Protein AF-A0A535KMF6-F1 (afdb_monomer_lite)

pLDDT: mean 97.39, std 2.24, range [77.5, 98.69]

Sequence (107 aa):
YNLHIIVRFELEKALINGDVAVESLPRLWNAKYREYLGVEPANDAQGVLQDIHWTSGFGYFPTYTLGNLFAAQIFHTLKAAFPDFDSRLASGDTSFILTWLREHMYA

Foldseek 3Di:
DVLVLVLQVVVLVCVVVVVDDPVCQLVSQQVSCCVRPVDGDPDVCRTVVVDCVVVPHDDPSVVVVVVVVVVVVLVVVVCVVDVCVVVCVVVVNCVSVVVVCVVPPVD

Structure (mmCIF, N/CA/C/O backbone):
data_AF-A0A535KMF6-F1
#
_entry.id   AF-A0A535KMF6-F1
#
loop_
_atom_site.group_PDB
_atom_site.id
_atom_site.type_symbol
_atom_site.label_atom_id
_atom_site.label_alt_id
_atom_site.label_comp_id
_atom_site.label_asym_id
_atom_site.label_entity_id
_atom_site.label_seq_id
_atom_site.pdbx_PDB_ins_code
_atom_site.Cartn_x
_atom_site.Cartn_y
_atom_site.Cartn_z
_atom_site.occupancy
_atom_site.B_iso_or_equiv
_atom_site.auth_seq_id
_atom_site.auth_comp_id
_atom_site.auth_asym_id
_atom_site.auth_atom_id
_atom_site.pdbx_PDB_model_num
ATOM 1 N N . TYR A 1 1 ? -5.778 -3.275 -5.687 1.00 96.69 1 TYR A N 1
ATOM 2 C CA . TYR A 1 1 ? -4.847 -2.371 -4.978 1.00 96.69 1 TYR A CA 1
ATOM 3 C C . TYR A 1 1 ? -3.471 -3.004 -4.754 1.00 96.69 1 TYR A C 1
ATOM 5 O O . TYR A 1 1 ? -2.547 -2.591 -5.434 1.00 96.69 1 TYR A O 1
ATOM 13 N N . ASN A 1 2 ? -3.309 -4.034 -3.908 1.00 98.19 2 ASN A N 1
ATOM 14 C CA . ASN A 1 2 ? -1.977 -4.595 -3.578 1.00 98.19 2 ASN A CA 1
ATOM 15 C C . ASN A 1 2 ? -1.172 -5.108 -4.798 1.00 98.19 2 ASN A C 1
ATOM 17 O O . ASN A 1 2 ? 0.050 -5.026 -4.801 1.00 98.19 2 ASN A O 1
ATOM 21 N N . LEU A 1 3 ? -1.838 -5.547 -5.874 1.00 98.38 3 LEU A N 1
ATOM 22 C CA . LEU A 1 3 ? -1.180 -5.905 -7.143 1.00 98.38 3 LEU A CA 1
ATOM 23 C C . LEU A 1 3 ? -0.495 -4.715 -7.841 1.00 98.38 3 LEU A C 1
ATOM 25 O O . LEU A 1 3 ? 0.499 -4.882 -8.529 1.00 98.38 3 LEU A O 1
ATOM 29 N N . HIS A 1 4 ? -0.966 -3.485 -7.645 1.00 98.44 4 HIS A N 1
ATOM 30 C CA . HIS A 1 4 ? -0.241 -2.312 -8.143 1.00 98.44 4 HIS A CA 1
ATOM 31 C C . HIS A 1 4 ? 1.061 -2.098 -7.362 1.00 98.44 4 HIS A C 1
ATOM 33 O O . HIS A 1 4 ? 2.066 -1.664 -7.928 1.00 98.44 4 HIS A O 1
ATOM 39 N N . ILE A 1 5 ? 1.047 -2.414 -6.065 1.00 98.50 5 ILE A N 1
ATOM 40 C CA . ILE A 1 5 ? 2.204 -2.271 -5.182 1.00 98.50 5 ILE A CA 1
ATOM 41 C C . ILE A 1 5 ? 3.265 -3.328 -5.495 1.00 98.50 5 ILE A C 1
ATOM 43 O O . ILE A 1 5 ? 4.440 -2.975 -5.557 1.00 98.50 5 ILE A O 1
ATOM 47 N N . ILE A 1 6 ? 2.875 -4.585 -5.757 1.00 98.25 6 ILE A N 1
ATOM 48 C CA . ILE A 1 6 ? 3.849 -5.641 -6.082 1.00 98.25 6 ILE A CA 1
ATOM 49 C C . ILE A 1 6 ? 4.619 -5.326 -7.368 1.00 98.25 6 ILE A C 1
ATOM 51 O O . ILE A 1 6 ? 5.839 -5.450 -7.382 1.00 98.25 6 ILE A O 1
ATOM 55 N N . VAL A 1 7 ? 3.942 -4.809 -8.401 1.00 98.50 7 VAL A N 1
ATOM 56 C CA . VAL A 1 7 ? 4.594 -4.393 -9.654 1.00 98.50 7 VAL A CA 1
ATOM 57 C C . VAL A 1 7 ? 5.674 -3.342 -9.392 1.00 98.50 7 VAL A C 1
ATOM 59 O O . VAL A 1 7 ? 6.797 -3.473 -9.872 1.00 98.50 7 VAL A O 1
ATOM 62 N N . ARG A 1 8 ? 5.358 -2.315 -8.597 1.00 98.56 8 ARG A N 1
ATOM 63 C CA . ARG A 1 8 ? 6.315 -1.251 -8.261 1.00 98.56 8 ARG A CA 1
ATOM 64 C C . ARG A 1 8 ? 7.481 -1.788 -7.443 1.00 98.56 8 ARG A C 1
ATOM 66 O O . ARG A 1 8 ? 8.621 -1.483 -7.762 1.00 98.56 8 ARG A O 1
ATOM 73 N N . PHE A 1 9 ? 7.203 -2.618 -6.441 1.00 98.19 9 PHE A N 1
ATOM 74 C CA . PHE A 1 9 ? 8.234 -3.229 -5.606 1.00 98.19 9 PHE A CA 1
ATOM 75 C C . PHE A 1 9 ? 9.206 -4.103 -6.412 1.00 98.19 9 PHE A C 1
ATOM 77 O O . PHE A 1 9 ? 10.414 -4.009 -6.215 1.00 98.19 9 PHE A O 1
ATOM 84 N N . GLU A 1 10 ? 8.709 -4.928 -7.336 1.00 98.31 10 GLU A N 1
ATOM 85 C CA . GLU A 1 10 ? 9.564 -5.777 -8.175 1.00 98.31 10 GLU A CA 1
ATOM 86 C C . GLU A 1 10 ? 10.457 -4.957 -9.110 1.00 98.31 10 GLU A C 1
ATOM 88 O O . GLU A 1 10 ? 11.656 -5.228 -9.200 1.00 98.31 10 GLU A O 1
ATOM 93 N N . LEU A 1 11 ? 9.893 -3.944 -9.776 1.00 98.19 11 LEU A N 1
ATOM 94 C CA . LEU A 1 11 ? 10.650 -3.061 -10.667 1.00 98.19 11 LEU A CA 1
ATOM 95 C C . LEU A 1 11 ? 11.695 -2.252 -9.897 1.00 98.19 11 LEU A C 1
ATOM 97 O O . LEU A 1 11 ? 12.832 -2.129 -10.339 1.00 98.19 11 LEU A O 1
ATOM 101 N N . GLU A 1 12 ? 11.328 -1.752 -8.724 1.00 97.50 12 GLU A N 1
ATOM 102 C CA . GLU A 1 12 ? 12.226 -1.020 -7.842 1.00 97.50 12 GLU A CA 1
ATOM 103 C C . GLU A 1 12 ? 13.383 -1.891 -7.343 1.00 97.50 12 GLU A C 1
ATOM 105 O O . GLU A 1 12 ? 14.542 -1.487 -7.426 1.00 97.50 12 GLU A O 1
ATOM 110 N N . LYS A 1 13 ? 13.092 -3.114 -6.889 1.00 97.75 13 LYS A N 1
ATOM 111 C CA . LYS A 1 13 ? 14.120 -4.073 -6.474 1.00 97.75 13 LYS A CA 1
ATOM 112 C C . LYS A 1 13 ? 15.091 -4.375 -7.618 1.00 97.75 13 LYS A C 1
ATOM 114 O O . LYS A 1 13 ? 16.298 -4.379 -7.400 1.00 97.75 13 LYS A O 1
ATOM 119 N N . ALA A 1 14 ? 14.572 -4.596 -8.826 1.00 97.62 14 ALA A N 1
ATOM 120 C CA . ALA A 1 14 ? 15.395 -4.859 -10.001 1.00 97.62 14 ALA A CA 1
ATOM 121 C C . ALA A 1 14 ? 16.274 -3.651 -10.381 1.00 97.62 14 ALA A C 1
ATOM 123 O O . ALA A 1 14 ? 17.441 -3.834 -10.722 1.00 97.62 14 ALA A O 1
ATOM 124 N N . LEU A 1 15 ? 15.749 -2.421 -10.286 1.00 96.69 15 LEU A N 1
ATOM 125 C CA . LEU A 1 15 ? 16.526 -1.195 -10.513 1.00 96.69 15 LEU A CA 1
ATOM 126 C C . LEU A 1 15 ? 17.666 -1.055 -9.501 1.00 96.69 15 LEU A C 1
ATOM 128 O O . LEU A 1 15 ? 18.806 -0.816 -9.888 1.00 96.69 15 LEU A O 1
ATOM 132 N N . ILE A 1 16 ? 17.367 -1.228 -8.210 1.00 96.25 16 ILE A N 1
ATOM 133 C CA . ILE A 1 16 ? 18.349 -1.095 -7.122 1.00 96.25 16 ILE A CA 1
ATOM 134 C C . ILE A 1 16 ? 19.463 -2.138 -7.251 1.00 96.25 16 ILE A C 1
ATOM 136 O O . ILE A 1 16 ? 20.627 -1.833 -6.995 1.00 96.25 16 ILE A O 1
ATOM 140 N N . ASN A 1 17 ? 19.121 -3.353 -7.677 1.00 97.44 17 ASN A N 1
ATOM 141 C CA . ASN A 1 17 ? 20.088 -4.423 -7.900 1.00 97.44 17 ASN A CA 1
ATOM 142 C C . ASN A 1 17 ? 20.926 -4.246 -9.179 1.00 97.44 17 ASN A C 1
ATOM 144 O O . ASN A 1 17 ? 21.904 -4.966 -9.362 1.00 97.44 17 ASN A O 1
ATOM 148 N N . GLY A 1 18 ? 20.552 -3.323 -10.072 1.00 96.44 18 GLY A N 1
ATOM 149 C CA . GLY A 1 18 ? 21.171 -3.188 -11.392 1.00 96.44 18 GLY A CA 1
ATOM 150 C C . GLY A 1 18 ? 20.760 -4.278 -12.390 1.00 96.44 18 GLY A C 1
ATOM 151 O O . GLY A 1 18 ? 21.400 -4.421 -13.429 1.00 96.44 18 GLY A O 1
ATOM 152 N N . ASP A 1 19 ? 19.690 -5.027 -12.104 1.00 97.44 19 ASP A N 1
ATOM 153 C CA . ASP A 1 19 ? 19.169 -6.092 -12.972 1.00 97.44 19 ASP A CA 1
ATOM 154 C C . ASP A 1 19 ? 18.464 -5.522 -14.217 1.00 97.44 19 ASP A C 1
ATOM 156 O O . ASP A 1 19 ? 18.337 -6.196 -15.243 1.00 97.44 19 ASP A O 1
ATOM 160 N N . VAL A 1 20 ? 17.975 -4.277 -14.135 1.00 96.38 20 VAL A N 1
ATOM 161 C CA . VAL A 1 20 ? 17.275 -3.586 -15.226 1.00 96.38 20 VAL A CA 1
ATOM 162 C C . VAL A 1 20 ? 17.746 -2.142 -15.368 1.00 96.38 20 VAL A C 1
ATOM 164 O O . VAL A 1 20 ? 18.012 -1.455 -14.385 1.00 96.38 20 VAL A O 1
ATOM 167 N N . ALA A 1 21 ? 17.807 -1.666 -16.611 1.00 96.69 21 ALA A N 1
ATOM 168 C CA . ALA A 1 21 ? 18.099 -0.272 -16.929 1.00 96.69 21 ALA A CA 1
ATOM 169 C C . ALA A 1 21 ? 16.822 0.590 -16.888 1.00 96.69 21 ALA A C 1
ATOM 171 O O . ALA A 1 21 ? 15.732 0.108 -17.219 1.00 96.69 21 ALA A O 1
ATOM 172 N N . VAL A 1 22 ? 16.956 1.871 -16.531 1.00 96.44 22 VAL A N 1
ATOM 173 C CA . VAL A 1 22 ? 15.834 2.822 -16.386 1.00 96.44 22 VAL A CA 1
ATOM 174 C C . VAL A 1 22 ? 15.029 2.946 -17.682 1.00 96.44 22 VAL A C 1
ATOM 176 O O . VAL A 1 22 ? 13.800 2.969 -17.662 1.00 96.44 22 VAL A O 1
ATOM 179 N N . GLU A 1 23 ? 15.703 2.933 -18.829 1.00 97.31 23 GLU A N 1
ATOM 180 C CA . GLU A 1 23 ? 15.103 3.051 -20.161 1.00 97.31 23 GLU A CA 1
ATOM 181 C C . GLU A 1 23 ? 14.191 1.862 -20.498 1.00 97.31 23 GLU A C 1
ATOM 183 O O . GLU A 1 23 ? 13.328 1.957 -21.370 1.00 97.31 23 GLU A O 1
ATOM 188 N N . SER A 1 24 ? 14.356 0.729 -19.805 1.00 97.81 24 SER A N 1
ATOM 189 C CA . SER A 1 24 ? 13.505 -0.453 -19.982 1.00 97.81 24 SER A CA 1
ATOM 190 C C . SER A 1 24 ? 12.204 -0.392 -19.179 1.00 97.81 24 SER A C 1
ATOM 192 O O . SER A 1 24 ? 11.323 -1.228 -19.413 1.00 97.81 24 SER A O 1
ATOM 194 N N . LEU A 1 25 ? 12.053 0.564 -18.253 1.00 97.81 25 LEU A N 1
ATOM 195 C CA . LEU A 1 25 ? 10.903 0.621 -17.348 1.00 97.81 25 LEU A CA 1
ATOM 196 C C . LEU A 1 25 ? 9.547 0.729 -18.055 1.00 97.81 25 LEU A C 1
ATOM 198 O O . LEU A 1 25 ? 8.668 -0.027 -17.650 1.00 97.81 25 LEU A O 1
ATOM 202 N N . PRO A 1 26 ? 9.341 1.547 -19.110 1.00 98.31 26 PRO A N 1
ATOM 203 C CA . PRO A 1 26 ? 8.042 1.608 -19.788 1.00 98.31 26 PRO A CA 1
ATOM 204 C C . PRO A 1 26 ? 7.568 0.233 -20.284 1.00 98.31 26 PRO A C 1
ATOM 206 O O . PRO A 1 26 ? 6.449 -0.203 -20.013 1.00 98.31 26 PRO A O 1
ATOM 209 N N . ARG A 1 27 ? 8.465 -0.521 -20.9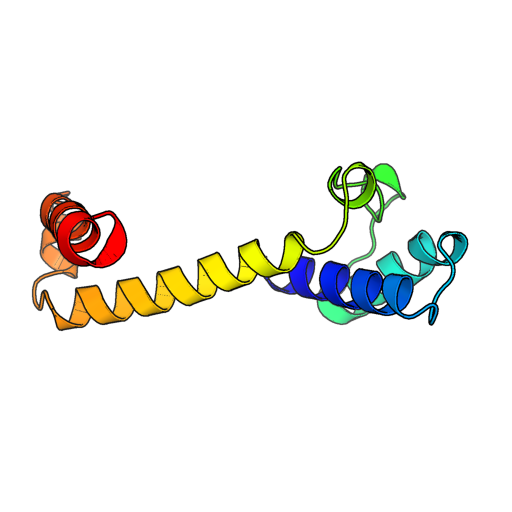33 1.00 98.31 27 ARG A N 1
ATOM 210 C CA . ARG A 1 27 ? 8.163 -1.867 -21.439 1.00 98.31 27 ARG A CA 1
ATOM 211 C C . ARG A 1 27 ? 7.916 -2.860 -20.304 1.00 98.31 27 ARG A C 1
ATOM 213 O O . ARG A 1 27 ? 6.963 -3.635 -20.368 1.00 98.31 27 ARG A O 1
ATOM 220 N N . LEU A 1 28 ? 8.785 -2.873 -19.291 1.00 98.44 28 LEU A N 1
ATOM 221 C CA . LEU A 1 28 ? 8.680 -3.807 -18.164 1.00 98.44 28 LEU A CA 1
ATOM 222 C C . LEU A 1 28 ? 7.428 -3.540 -17.324 1.00 98.44 28 LEU A C 1
ATOM 224 O O . LEU A 1 28 ? 6.765 -4.485 -16.902 1.00 98.44 28 LEU A O 1
ATOM 228 N N . TRP A 1 29 ? 7.070 -2.270 -17.145 1.00 98.69 29 TRP A N 1
ATOM 229 C CA . TRP A 1 29 ? 5.836 -1.849 -16.497 1.00 98.69 29 TRP A CA 1
ATOM 230 C C . TRP A 1 29 ? 4.611 -2.412 -17.210 1.00 98.69 29 TRP A C 1
ATOM 232 O O . TRP A 1 29 ? 3.784 -3.065 -16.576 1.00 98.69 29 TRP A O 1
ATOM 242 N N . ASN A 1 30 ? 4.519 -2.219 -18.528 1.00 98.62 30 ASN A N 1
ATOM 243 C CA . ASN A 1 30 ? 3.396 -2.710 -19.327 1.00 98.62 30 ASN A CA 1
ATOM 244 C C . ASN A 1 30 ? 3.295 -4.240 -19.277 1.00 98.62 30 ASN A C 1
ATOM 246 O O . ASN A 1 30 ? 2.210 -4.780 -19.060 1.00 98.62 30 ASN A O 1
ATOM 250 N N . ALA A 1 31 ? 4.430 -4.940 -19.384 1.00 98.50 31 ALA A N 1
ATOM 251 C CA . ALA A 1 31 ? 4.478 -6.394 -19.253 1.00 98.50 31 ALA A CA 1
ATOM 252 C C . ALA A 1 31 ? 3.976 -6.865 -17.877 1.00 98.50 31 ALA A C 1
ATOM 254 O O . ALA A 1 31 ? 3.134 -7.758 -17.804 1.00 98.50 31 ALA A O 1
ATOM 255 N N . LYS A 1 32 ? 4.429 -6.222 -16.795 1.00 98.44 32 LYS A N 1
ATOM 256 C CA . LYS A 1 32 ? 4.012 -6.537 -15.422 1.00 98.44 32 LYS A CA 1
ATOM 257 C C . LYS A 1 32 ? 2.540 -6.215 -15.166 1.00 98.44 32 LYS A C 1
ATOM 259 O O . LYS A 1 32 ? 1.851 -7.002 -14.528 1.00 98.44 32 LYS A O 1
ATOM 264 N N . TYR A 1 33 ? 2.023 -5.100 -15.681 1.00 98.62 33 TYR A N 1
ATOM 265 C CA . TYR A 1 33 ? 0.597 -4.773 -15.571 1.00 98.62 33 TYR A CA 1
ATOM 266 C C . TYR A 1 33 ? -0.281 -5.775 -16.318 1.00 98.62 33 TYR A C 1
ATOM 268 O O . TYR A 1 33 ? -1.323 -6.185 -15.804 1.00 98.62 33 TYR A O 1
ATOM 276 N N . ARG A 1 34 ? 0.166 -6.238 -17.486 1.00 98.50 34 ARG A N 1
ATOM 277 C CA . ARG A 1 34 ? -0.524 -7.286 -18.234 1.00 98.50 34 ARG A CA 1
ATOM 278 C C . ARG A 1 34 ? -0.487 -8.625 -17.494 1.00 98.50 34 ARG A C 1
ATOM 280 O O . ARG A 1 34 ? -1.516 -9.284 -17.413 1.00 98.50 34 ARG A O 1
ATOM 287 N N . GLU A 1 35 ? 0.661 -8.992 -16.925 1.00 98.44 35 GLU A N 1
ATOM 288 C CA . GLU A 1 35 ? 0.850 -10.214 -16.127 1.00 98.44 35 GLU A CA 1
ATOM 289 C C . GLU A 1 35 ? -0.043 -10.227 -14.876 1.00 98.44 35 GLU A C 1
ATOM 291 O O . GLU A 1 35 ? -0.802 -11.169 -14.662 1.00 98.44 35 GLU A O 1
ATOM 296 N N . TYR A 1 36 ? 0.024 -9.172 -14.061 1.00 98.25 36 TYR A N 1
ATOM 297 C CA . TYR A 1 36 ? -0.633 -9.134 -12.754 1.00 98.25 36 TYR A CA 1
ATOM 298 C C . TYR A 1 36 ? -2.092 -8.674 -12.803 1.00 98.25 36 TYR A C 1
ATOM 300 O O . TYR A 1 36 ? -2.883 -9.083 -11.954 1.00 98.25 36 TYR A O 1
ATOM 308 N N . LEU A 1 37 ? -2.455 -7.792 -13.739 1.00 98.19 37 LEU A N 1
ATOM 309 C CA . LEU A 1 37 ? -3.774 -7.148 -13.779 1.00 98.19 37 LEU A CA 1
ATOM 310 C C . LEU A 1 37 ? -4.542 -7.387 -15.086 1.00 98.19 37 LEU A C 1
ATOM 312 O O . LEU A 1 37 ? -5.706 -7.001 -15.170 1.00 98.19 37 LEU A O 1
ATOM 316 N N . GLY A 1 38 ? -3.930 -8.005 -16.101 1.00 98.44 38 GLY A N 1
ATOM 317 C CA . GLY A 1 38 ? -4.584 -8.277 -17.385 1.00 98.44 38 GLY A CA 1
ATOM 318 C C . GLY A 1 38 ? -4.841 -7.035 -18.245 1.00 98.44 38 GLY A C 1
ATOM 319 O O . GLY A 1 38 ? -5.601 -7.113 -19.209 1.00 98.44 38 GLY A O 1
ATOM 320 N N . VAL A 1 39 ? -4.230 -5.892 -17.915 1.00 97.88 39 VAL A N 1
ATOM 321 C CA .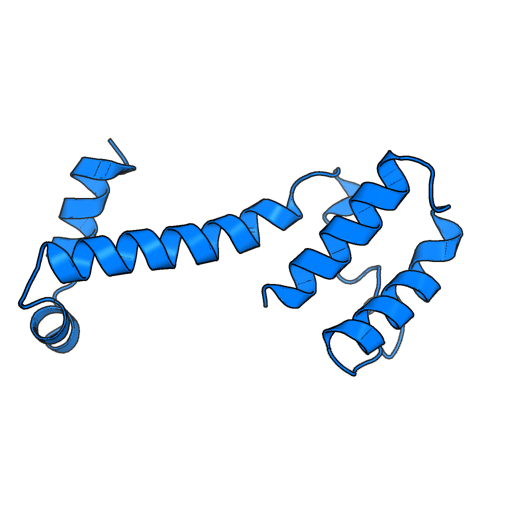 VAL A 1 39 ? -4.432 -4.609 -18.609 1.00 97.88 39 VAL A CA 1
ATOM 322 C C . VAL A 1 39 ? -3.104 -3.975 -19.003 1.00 97.88 39 VAL A C 1
ATOM 324 O O . VAL A 1 39 ? -2.072 -4.256 -18.401 1.00 97.88 39 VAL A O 1
ATOM 327 N N . GLU A 1 40 ? -3.133 -3.087 -19.993 1.00 97.44 40 GLU A N 1
ATOM 328 C CA . GLU A 1 40 ? -1.984 -2.274 -20.391 1.00 97.44 40 GLU A CA 1
ATOM 329 C C . GLU A 1 40 ? -2.378 -0.787 -20.405 1.00 97.44 40 GLU A C 1
ATOM 331 O O . GLU A 1 40 ? -3.464 -0.463 -20.895 1.00 97.44 40 GLU A O 1
ATOM 336 N N . PRO A 1 41 ? -1.547 0.120 -19.859 1.00 97.38 41 PRO A N 1
ATOM 337 C CA . PRO A 1 41 ? -1.789 1.559 -19.939 1.00 97.38 41 PRO A CA 1
ATOM 338 C C . PRO A 1 41 ? -1.810 2.071 -21.384 1.00 97.38 41 PRO A C 1
ATOM 340 O O . PRO A 1 41 ? -1.052 1.598 -22.226 1.00 97.38 41 PRO A O 1
ATOM 343 N N . ALA A 1 42 ? -2.619 3.096 -21.669 1.00 97.69 42 ALA A N 1
ATOM 344 C CA . ALA A 1 42 ? -2.700 3.672 -23.016 1.00 97.69 42 ALA A CA 1
ATOM 345 C C . ALA A 1 42 ? -1.447 4.476 -23.420 1.00 97.69 42 ALA A C 1
ATOM 347 O O . ALA A 1 42 ? -1.210 4.705 -24.604 1.00 97.69 42 ALA A O 1
ATOM 348 N N . ASN A 1 43 ? -0.681 4.962 -22.441 1.00 98.25 43 ASN A N 1
ATOM 349 C CA . ASN A 1 43 ? 0.556 5.722 -22.615 1.00 98.25 43 ASN A CA 1
ATOM 350 C C . ASN A 1 43 ? 1.347 5.759 -21.296 1.00 98.25 43 ASN A C 1
ATOM 352 O O . ASN A 1 43 ? 0.816 5.411 -20.239 1.00 98.25 43 ASN A O 1
ATOM 356 N N . ASP A 1 44 ? 2.593 6.235 -21.345 1.00 98.12 44 ASP A N 1
ATOM 357 C CA . ASP A 1 44 ? 3.491 6.262 -20.183 1.00 98.12 44 ASP A CA 1
ATOM 358 C C . ASP A 1 44 ? 2.996 7.162 -19.046 1.00 98.12 44 ASP A C 1
ATOM 360 O O . ASP A 1 44 ? 3.239 6.844 -17.883 1.00 98.12 44 ASP A O 1
ATOM 364 N N . ALA A 1 45 ? 2.239 8.224 -19.352 1.00 98.00 45 ALA A N 1
ATOM 365 C CA . ALA A 1 45 ? 1.629 9.097 -18.344 1.00 98.00 45 ALA A CA 1
ATOM 366 C C . ALA A 1 45 ? 0.580 8.361 -17.491 1.00 98.00 45 ALA A C 1
ATOM 368 O O . ALA A 1 45 ? 0.430 8.649 -16.307 1.00 98.00 45 ALA A O 1
ATOM 369 N N . GLN A 1 46 ? -0.116 7.381 -18.072 1.00 97.50 46 GLN A N 1
ATOM 370 C CA . GLN A 1 46 ? -1.010 6.461 -17.354 1.00 97.50 46 GLN A CA 1
ATOM 371 C C . GLN A 1 46 ? -0.301 5.170 -16.904 1.00 97.50 46 GLN A C 1
ATOM 373 O O . GLN A 1 46 ? -0.894 4.337 -16.217 1.00 97.50 46 GLN A O 1
ATOM 378 N N . GLY A 1 47 ? 0.951 4.978 -17.320 1.00 97.94 47 GLY A N 1
ATOM 379 C CA . GLY A 1 47 ? 1.786 3.820 -17.039 1.00 97.94 47 GLY A CA 1
ATOM 380 C C . GLY A 1 47 ? 2.848 4.146 -16.002 1.00 97.94 47 GLY A C 1
ATOM 381 O O . GLY A 1 47 ? 2.522 4.531 -14.881 1.00 97.94 47 GLY A O 1
ATOM 382 N N . VAL A 1 48 ? 4.112 3.972 -16.375 1.00 98.00 48 VAL A N 1
ATOM 383 C CA . VAL A 1 48 ? 5.266 4.125 -15.478 1.00 98.00 48 VAL A CA 1
ATOM 384 C C . VAL A 1 48 ? 5.375 5.513 -14.826 1.00 98.00 48 VAL A C 1
ATOM 386 O O . VAL A 1 48 ? 5.930 5.622 -13.738 1.00 98.00 48 VAL A O 1
ATOM 389 N N . LEU A 1 49 ? 4.817 6.564 -15.439 1.00 97.88 49 LEU A N 1
ATOM 390 C CA . LEU A 1 49 ? 4.869 7.943 -14.929 1.00 97.88 49 LEU A CA 1
ATOM 391 C C . LEU A 1 49 ? 3.639 8.341 -14.096 1.00 97.88 49 LEU A C 1
ATOM 393 O O . LEU A 1 49 ? 3.502 9.509 -13.741 1.00 97.88 49 LEU A O 1
ATOM 397 N N . GLN A 1 50 ? 2.732 7.406 -13.794 1.00 98.00 50 GLN A N 1
ATOM 398 C CA . GLN A 1 50 ? 1.484 7.718 -13.082 1.00 98.00 50 GLN A CA 1
ATOM 399 C C . GLN A 1 50 ? 1.691 8.198 -11.636 1.00 98.00 50 GLN A C 1
ATOM 401 O O . GLN A 1 50 ? 0.804 8.832 -11.071 1.00 98.00 50 GLN A O 1
ATOM 406 N N . ASP A 1 51 ? 2.840 7.876 -11.037 1.00 97.88 51 ASP A N 1
ATOM 407 C CA . ASP A 1 51 ? 3.172 8.174 -9.647 1.00 97.88 51 ASP A CA 1
ATOM 408 C C . ASP A 1 51 ? 4.444 9.015 -9.539 1.00 97.88 51 ASP A C 1
ATOM 410 O O . ASP A 1 51 ? 5.417 8.811 -10.264 1.00 97.88 51 ASP A O 1
ATOM 414 N N . ILE A 1 52 ? 4.468 9.916 -8.556 1.00 96.62 52 ILE A N 1
ATOM 415 C CA . ILE A 1 52 ? 5.597 10.823 -8.321 1.00 96.62 52 ILE A CA 1
ATOM 416 C C . ILE A 1 52 ? 6.742 10.172 -7.527 1.00 96.62 52 ILE A C 1
ATOM 418 O O . ILE A 1 52 ? 7.850 10.700 -7.511 1.00 96.62 52 ILE A O 1
ATOM 422 N N . HIS A 1 53 ? 6.508 9.040 -6.854 1.00 97.44 53 HIS A N 1
ATOM 423 C CA . HIS A 1 53 ? 7.386 8.511 -5.797 1.00 97.44 53 HIS A CA 1
ATOM 424 C C . HIS A 1 53 ? 8.840 8.321 -6.235 1.00 97.44 53 HIS A C 1
ATOM 426 O O . HIS A 1 53 ? 9.739 8.797 -5.547 1.00 97.44 53 HIS A O 1
ATOM 432 N N . TRP A 1 54 ? 9.078 7.719 -7.403 1.00 96.12 54 TRP A N 1
ATOM 433 C CA . TRP A 1 54 ? 10.434 7.457 -7.907 1.00 96.12 54 TRP A CA 1
ATOM 434 C C . TRP A 1 54 ? 11.222 8.721 -8.276 1.00 96.12 54 TRP A C 1
ATOM 436 O O . TRP A 1 54 ? 12.436 8.654 -8.436 1.00 96.12 54 TRP A O 1
ATOM 446 N N . THR A 1 55 ? 10.572 9.888 -8.350 1.00 93.31 55 THR A N 1
ATOM 447 C CA . THR A 1 55 ? 11.278 11.176 -8.476 1.00 93.31 55 THR A CA 1
ATOM 448 C C . THR A 1 55 ? 11.873 11.656 -7.150 1.00 93.31 55 THR A C 1
ATOM 450 O O . THR A 1 55 ? 12.782 12.480 -7.148 1.00 93.31 55 THR A O 1
ATOM 453 N N . SER A 1 56 ? 11.363 11.150 -6.021 1.00 92.25 56 SER A N 1
ATOM 454 C CA . SER A 1 56 ? 11.760 11.547 -4.663 1.00 92.25 56 SER A CA 1
ATOM 455 C C . SER A 1 56 ? 12.568 10.469 -3.934 1.00 92.25 56 SER A C 1
ATOM 457 O O . SER A 1 56 ? 13.328 10.791 -3.024 1.00 92.25 56 SER A O 1
ATOM 459 N N . GLY A 1 57 ? 12.423 9.198 -4.316 1.00 92.38 57 GLY A N 1
ATOM 460 C CA . GLY A 1 57 ? 13.215 8.096 -3.777 1.00 92.38 57 GLY A CA 1
ATOM 461 C C . GLY A 1 57 ? 12.561 6.727 -3.954 1.00 92.38 57 GLY A C 1
ATOM 462 O O . GLY A 1 57 ? 11.493 6.585 -4.548 1.00 92.38 57 GLY A O 1
ATOM 463 N N . PHE A 1 58 ? 13.220 5.713 -3.402 1.00 95.50 58 PHE A N 1
ATOM 464 C CA . PHE A 1 58 ? 12.778 4.319 -3.413 1.00 95.50 58 PHE A CA 1
ATOM 465 C C . PHE A 1 58 ? 12.459 3.835 -1.989 1.00 95.50 58 PHE A C 1
ATOM 467 O O . PHE A 1 58 ? 12.873 4.441 -1.001 1.00 95.50 58 PHE A O 1
ATOM 474 N N . GLY A 1 59 ? 11.709 2.745 -1.879 1.00 94.94 59 GLY A N 1
ATOM 475 C CA . GLY A 1 59 ? 11.407 2.011 -0.648 1.00 94.94 59 GLY A CA 1
ATOM 476 C C . GLY A 1 59 ? 10.006 2.263 -0.098 1.00 94.94 59 GLY A C 1
ATOM 477 O O . GLY A 1 59 ? 9.614 1.657 0.898 1.00 94.94 59 GLY A O 1
ATOM 478 N N . TYR A 1 60 ? 9.232 3.153 -0.724 1.00 96.94 60 TYR A N 1
ATOM 479 C CA . TYR A 1 60 ? 7.989 3.654 -0.138 1.00 96.94 60 TY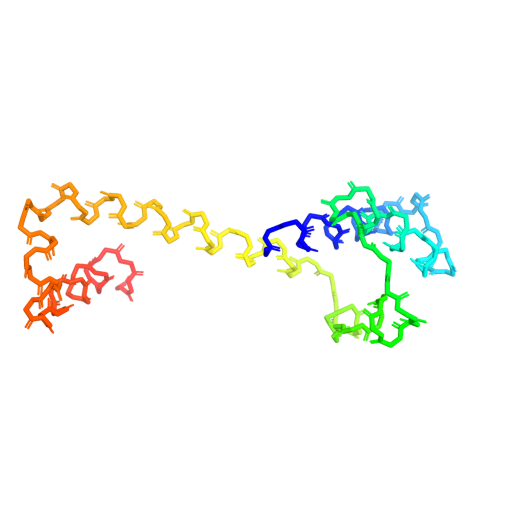R A CA 1
ATOM 480 C C . TYR A 1 60 ? 6.774 2.762 -0.425 1.00 96.94 60 TYR A C 1
ATOM 482 O O . TYR A 1 60 ? 5.972 2.501 0.470 1.00 96.94 60 TYR A O 1
ATOM 490 N N . PHE A 1 61 ? 6.624 2.257 -1.655 1.00 97.81 61 PHE A N 1
ATOM 491 C CA . PHE A 1 61 ? 5.407 1.549 -2.074 1.00 97.81 61 PHE A CA 1
ATOM 492 C C . PHE A 1 61 ? 4.997 0.353 -1.197 1.00 97.81 61 PHE A C 1
ATOM 494 O O . PHE A 1 61 ? 3.797 0.220 -0.932 1.00 97.81 61 PHE A O 1
ATOM 501 N N . PRO A 1 62 ? 5.916 -0.498 -0.694 1.00 97.62 62 PRO A N 1
ATOM 502 C CA . PRO A 1 62 ? 5.541 -1.629 0.156 1.00 97.62 62 PRO A CA 1
ATOM 503 C C . PRO A 1 62 ? 4.734 -1.233 1.401 1.00 97.62 62 PRO A C 1
ATOM 505 O O . PRO A 1 62 ? 3.884 -2.009 1.846 1.00 97.62 62 PRO A O 1
ATOM 508 N N . THR A 1 63 ? 4.928 -0.014 1.920 1.00 97.81 63 THR A N 1
ATOM 509 C CA . THR A 1 63 ? 4.221 0.487 3.111 1.00 97.81 63 THR A CA 1
ATOM 510 C C . THR A 1 63 ? 2.702 0.527 2.931 1.00 97.81 63 THR A C 1
ATOM 512 O O . THR A 1 63 ? 1.973 0.230 3.875 1.00 97.81 63 THR A O 1
ATOM 515 N N . TYR A 1 64 ? 2.201 0.775 1.715 1.00 98.12 64 TYR A N 1
ATOM 516 C CA . TYR A 1 64 ? 0.764 0.756 1.434 1.00 98.12 64 TYR A CA 1
ATOM 517 C C . TYR A 1 64 ? 0.150 -0.642 1.596 1.00 98.12 64 TYR A C 1
ATOM 519 O O . TYR A 1 64 ? -0.943 -0.789 2.143 1.00 98.12 64 TYR A O 1
ATOM 527 N N . THR A 1 65 ? 0.852 -1.686 1.136 1.00 98.38 65 THR A N 1
ATOM 528 C CA . THR A 1 65 ? 0.380 -3.070 1.317 1.00 98.38 65 THR A CA 1
ATOM 529 C C . THR A 1 65 ? 0.488 -3.484 2.778 1.00 98.38 65 THR A C 1
ATOM 531 O O . THR A 1 65 ? -0.450 -4.087 3.296 1.00 98.38 65 THR A O 1
ATOM 534 N N . LEU A 1 66 ? 1.574 -3.112 3.465 1.00 98.25 66 LEU A N 1
ATOM 535 C CA . LEU A 1 66 ? 1.703 -3.337 4.907 1.00 98.25 66 LEU A CA 1
ATOM 536 C C . LEU A 1 66 ? 0.552 -2.685 5.679 1.00 98.25 66 LEU A C 1
ATOM 538 O O . LEU A 1 66 ? -0.045 -3.344 6.521 1.00 98.25 66 LEU A O 1
ATOM 542 N N . GLY A 1 67 ? 0.161 -1.456 5.331 1.00 98.31 67 GLY A N 1
ATOM 543 C CA . GLY A 1 67 ? -1.007 -0.791 5.912 1.00 98.31 67 GLY A CA 1
ATOM 544 C C . GLY A 1 67 ? -2.300 -1.602 5.765 1.00 98.31 67 GLY A C 1
ATOM 545 O O . GLY A 1 67 ? -3.018 -1.780 6.745 1.00 98.31 67 GLY A O 1
ATOM 546 N N . ASN A 1 68 ? -2.569 -2.167 4.581 1.00 98.44 68 ASN A N 1
ATOM 547 C CA . ASN A 1 68 ? -3.737 -3.036 4.368 1.00 98.44 68 ASN A CA 1
ATOM 548 C C . ASN A 1 68 ? -3.682 -4.320 5.212 1.00 98.44 68 ASN A C 1
ATOM 550 O O . ASN A 1 68 ? -4.702 -4.746 5.756 1.00 98.44 68 ASN A O 1
ATOM 554 N N . LEU A 1 69 ? -2.505 -4.940 5.326 1.00 98.38 69 LEU A N 1
ATOM 555 C CA . LEU A 1 69 ? -2.321 -6.154 6.125 1.00 98.38 69 LEU A CA 1
ATOM 556 C C . LEU A 1 69 ? -2.478 -5.867 7.622 1.00 98.38 69 LEU A C 1
ATOM 558 O O . LEU A 1 69 ? -3.209 -6.581 8.310 1.00 98.38 69 LEU A O 1
ATOM 562 N N . PHE A 1 70 ? -1.862 -4.790 8.111 1.00 98.19 70 PHE A N 1
ATOM 563 C CA . PHE A 1 70 ? -1.990 -4.352 9.497 1.00 98.19 70 PHE A CA 1
ATOM 564 C C . PHE A 1 70 ? -3.437 -3.990 9.827 1.00 98.19 70 PHE A C 1
ATOM 566 O O . PHE A 1 70 ? -3.945 -4.434 10.851 1.00 98.19 70 PHE A O 1
ATOM 573 N N . ALA A 1 71 ? -4.143 -3.279 8.942 1.00 98.19 71 ALA A N 1
ATOM 574 C CA . ALA A 1 71 ? -5.557 -2.961 9.135 1.00 98.19 71 ALA A CA 1
ATOM 575 C C . ALA A 1 71 ? -6.417 -4.224 9.313 1.00 98.19 71 ALA A C 1
ATOM 577 O O . ALA A 1 71 ? -7.256 -4.269 10.211 1.00 98.19 71 ALA A O 1
ATOM 578 N N . ALA A 1 72 ? -6.179 -5.274 8.519 1.00 98.38 72 ALA A N 1
ATOM 579 C CA . ALA A 1 72 ? -6.889 -6.545 8.661 1.00 98.38 72 ALA A CA 1
ATOM 580 C C . ALA A 1 72 ? -6.570 -7.254 9.990 1.00 98.38 72 ALA A C 1
ATOM 582 O O . ALA A 1 72 ? -7.477 -7.776 10.640 1.00 98.38 72 ALA A O 1
ATOM 583 N N . GLN A 1 73 ? -5.304 -7.242 10.421 1.00 98.50 73 GLN A N 1
ATOM 584 C CA . GLN A 1 73 ? -4.894 -7.811 11.711 1.00 98.50 73 GLN A CA 1
ATOM 585 C C . GLN A 1 73 ? -5.522 -7.061 12.891 1.00 98.50 73 GLN A C 1
ATOM 587 O O . GLN A 1 73 ? -6.072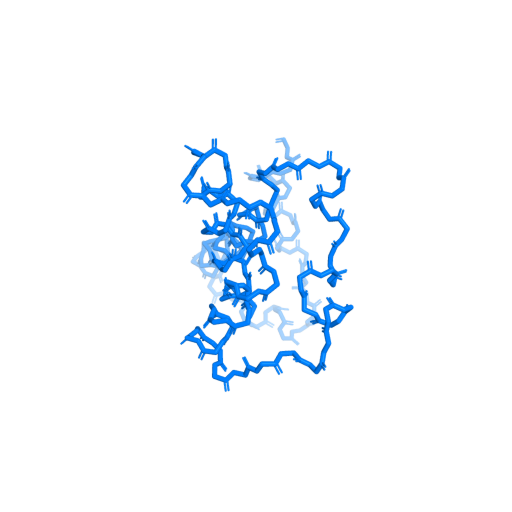 -7.682 13.797 1.00 98.50 73 GLN A O 1
ATOM 592 N N . ILE A 1 74 ? -5.496 -5.729 12.856 1.00 98.19 74 ILE A N 1
ATOM 593 C CA . ILE A 1 74 ? -6.114 -4.867 13.869 1.00 98.19 74 ILE A CA 1
ATOM 594 C C . ILE A 1 74 ? -7.622 -5.115 13.924 1.00 98.19 74 ILE A C 1
ATOM 596 O O . ILE A 1 74 ? -8.179 -5.310 15.002 1.00 98.19 74 ILE A O 1
ATOM 600 N N . PHE A 1 75 ? -8.282 -5.165 12.766 1.00 98.00 75 PHE A N 1
ATOM 601 C CA . PHE A 1 75 ? -9.714 -5.433 12.677 1.00 98.00 75 PHE A CA 1
ATOM 602 C C . PHE A 1 75 ? -10.082 -6.804 13.258 1.00 98.00 75 PHE A C 1
ATOM 604 O O . PHE A 1 75 ? -11.036 -6.910 14.027 1.00 98.00 75 PHE A O 1
ATOM 611 N N . HIS A 1 76 ? -9.305 -7.846 12.948 1.00 98.25 76 HIS A N 1
ATOM 612 C CA . HIS A 1 76 ? -9.498 -9.176 13.526 1.00 98.25 76 HIS A CA 1
ATOM 613 C C . HIS A 1 76 ? -9.397 -9.155 15.059 1.00 98.25 76 HIS A C 1
ATOM 615 O O . HIS A 1 76 ? -10.276 -9.685 15.741 1.00 98.25 76 HIS A O 1
ATOM 621 N N . THR A 1 77 ? -8.375 -8.486 15.600 1.00 98.25 77 THR A N 1
ATOM 622 C CA . THR A 1 77 ? -8.181 -8.335 17.049 1.00 98.25 77 THR A CA 1
ATOM 623 C C . THR A 1 77 ? -9.334 -7.575 17.703 1.00 98.25 77 THR A C 1
ATOM 625 O O . THR A 1 77 ? -9.847 -8.014 18.731 1.00 98.25 77 THR A O 1
ATOM 628 N N . LEU A 1 78 ? -9.805 -6.483 17.093 1.00 98.06 78 LEU A N 1
ATOM 629 C CA . LEU A 1 78 ? -10.958 -5.729 17.590 1.00 98.06 78 LEU A CA 1
ATOM 630 C C . LEU A 1 78 ? -12.233 -6.583 17.617 1.00 98.06 78 LEU A C 1
ATOM 632 O O . LEU A 1 78 ? -12.954 -6.556 18.611 1.00 98.06 78 LEU A O 1
ATOM 636 N N . LYS A 1 79 ? -12.503 -7.383 16.578 1.00 97.69 79 LYS A N 1
ATOM 637 C CA . LYS A 1 79 ? -13.668 -8.288 16.574 1.00 97.69 79 LYS A CA 1
ATOM 638 C C . LYS A 1 79 ? -13.597 -9.355 17.668 1.00 97.69 79 LYS A C 1
ATOM 640 O O . LYS A 1 79 ? -14.635 -9.757 18.180 1.00 97.69 79 LYS A O 1
ATOM 645 N N . ALA A 1 80 ? -12.398 -9.813 18.024 1.00 97.88 80 ALA A N 1
ATOM 646 C CA . ALA A 1 80 ? -12.213 -10.750 19.131 1.00 97.88 80 ALA A CA 1
ATOM 647 C C . ALA A 1 80 ? -12.376 -10.071 20.504 1.00 97.88 80 ALA A 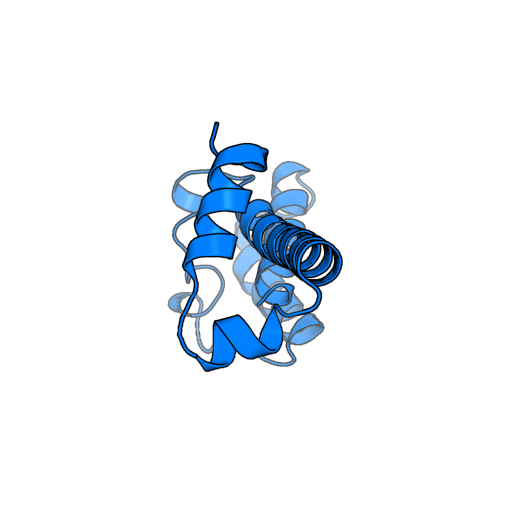C 1
ATOM 649 O O . ALA A 1 80 ? -12.945 -10.665 21.417 1.00 97.88 80 ALA A O 1
ATOM 650 N N . ALA A 1 81 ? -11.898 -8.831 20.649 1.00 97.75 81 ALA A N 1
ATOM 651 C CA . ALA A 1 81 ? -11.983 -8.063 21.892 1.00 97.75 81 ALA A CA 1
ATOM 652 C C . ALA A 1 81 ? -13.401 -7.543 22.191 1.00 97.75 81 ALA A C 1
ATOM 654 O O . ALA A 1 81 ? -13.770 -7.402 23.356 1.00 97.75 81 ALA A O 1
ATOM 655 N N . PHE A 1 82 ? -14.198 -7.281 21.152 1.00 97.81 82 PHE A N 1
ATOM 656 C CA . PHE A 1 82 ? -15.554 -6.745 21.256 1.00 97.81 82 PHE A CA 1
ATOM 657 C C . PHE A 1 82 ? -16.552 -7.706 20.589 1.00 97.81 82 PHE A C 1
ATOM 659 O O . PHE A 1 82 ? -16.811 -7.584 19.392 1.00 97.81 82 PHE A O 1
ATOM 666 N N . PRO A 1 83 ? -17.147 -8.666 21.323 1.00 97.12 83 PRO A N 1
ATOM 667 C CA . PRO A 1 83 ? -18.123 -9.603 20.753 1.00 97.12 83 PRO A CA 1
ATOM 668 C C . PRO A 1 83 ? -19.356 -8.929 20.127 1.00 97.12 83 PRO A C 1
ATOM 670 O O . PRO A 1 83 ? -20.019 -9.516 19.275 1.00 97.12 83 PRO A O 1
ATOM 673 N N . ASP A 1 84 ? -19.657 -7.693 20.529 1.00 97.56 84 ASP A N 1
ATOM 674 C CA . ASP A 1 84 ? -20.739 -6.847 20.026 1.00 97.56 84 ASP A CA 1
ATOM 675 C C . ASP A 1 84 ? -20.300 -5.878 18.905 1.00 97.56 84 ASP A C 1
ATOM 677 O O . ASP A 1 84 ? -21.101 -5.034 18.490 1.00 97.56 84 ASP A O 1
ATOM 681 N N . PHE A 1 85 ? -19.071 -6.021 18.378 1.00 98.12 85 PHE A N 1
ATOM 682 C CA . PHE A 1 85 ? -18.445 -5.142 17.375 1.00 98.12 85 PHE A CA 1
ATOM 683 C C . PHE A 1 85 ? -19.398 -4.736 16.245 1.00 98.12 85 PHE A C 1
ATOM 685 O O . PHE A 1 85 ? -19.585 -3.548 15.983 1.00 98.12 85 PHE A O 1
ATOM 692 N N . ASP A 1 86 ? -20.013 -5.721 15.581 1.00 97.75 86 ASP A N 1
ATOM 693 C CA . ASP A 1 86 ? -20.848 -5.477 14.400 1.00 97.75 86 ASP A CA 1
ATOM 694 C C . ASP A 1 86 ? -22.120 -4.688 14.768 1.00 97.75 86 ASP A C 1
ATOM 696 O O . ASP A 1 86 ? -22.557 -3.825 14.008 1.00 97.75 86 ASP A O 1
ATOM 700 N N . SER A 1 87 ? -22.686 -4.923 15.960 1.00 98.19 87 SER A N 1
ATOM 701 C CA . SER A 1 87 ? -23.880 -4.209 16.433 1.00 98.19 87 SER A CA 1
ATOM 702 C C . SER A 1 87 ? -23.589 -2.754 16.802 1.00 98.19 87 SER A C 1
ATOM 704 O O . SER A 1 87 ? -24.346 -1.866 16.409 1.00 98.19 87 SER A O 1
ATOM 706 N N . ARG A 1 88 ? -22.459 -2.490 17.474 1.00 97.75 88 ARG A N 1
ATOM 707 C CA . ARG A 1 88 ? -22.023 -1.125 17.808 1.00 97.75 88 ARG A CA 1
ATOM 708 C C . ARG A 1 88 ? -21.680 -0.325 16.561 1.00 97.75 88 ARG A C 1
ATOM 710 O O . ARG A 1 88 ? -22.072 0.835 16.436 1.00 97.75 88 ARG A O 1
ATOM 717 N N . LEU A 1 89 ? -21.011 -0.962 15.598 1.00 96.81 89 LEU A N 1
ATOM 718 C CA . LEU A 1 89 ? -20.725 -0.329 14.317 1.00 96.81 89 LEU A CA 1
ATOM 719 C C . LEU A 1 89 ? -22.020 0.006 13.561 1.00 96.81 89 LEU A C 1
ATOM 721 O O . LEU A 1 89 ? -22.154 1.118 13.051 1.00 96.81 89 LEU A O 1
ATOM 725 N N . ALA A 1 90 ? -22.994 -0.910 13.534 1.00 98.06 90 ALA A N 1
ATOM 726 C CA . ALA A 1 90 ? -24.291 -0.681 12.896 1.00 98.06 90 ALA A CA 1
ATOM 727 C C . ALA A 1 90 ? -25.105 0.442 13.566 1.00 98.06 90 ALA A C 1
ATOM 729 O O . ALA A 1 90 ? -25.841 1.148 12.878 1.00 98.06 90 ALA A O 1
ATOM 730 N N . SER A 1 91 ? -24.950 0.651 14.879 1.00 98.00 91 SER A N 1
ATOM 731 C CA . SER A 1 91 ? -25.564 1.782 15.588 1.00 98.00 91 SER A CA 1
ATOM 732 C C . SER A 1 91 ? -24.806 3.105 15.421 1.00 98.00 91 SER A C 1
ATOM 734 O O . SER A 1 91 ? -25.231 4.119 15.971 1.00 98.00 91 SER A O 1
ATOM 736 N N . GLY A 1 92 ? -23.686 3.112 14.690 1.00 98.00 92 GLY A N 1
ATOM 737 C CA . GLY A 1 92 ? -22.841 4.290 14.478 1.00 98.00 92 GLY A CA 1
ATOM 738 C C . GLY A 1 92 ? -21.895 4.610 15.638 1.00 98.00 92 GLY A C 1
ATOM 739 O O . GLY A 1 92 ? -21.240 5.653 15.623 1.00 98.00 92 GLY A O 1
ATOM 740 N N . ASP A 1 93 ? -21.790 3.733 16.636 1.00 97.50 93 ASP A N 1
ATOM 741 C CA . ASP A 1 93 ? -20.868 3.91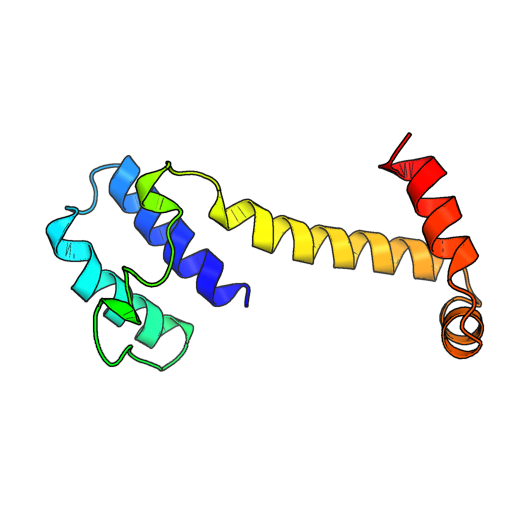2 17.750 1.00 97.50 93 ASP A CA 1
ATOM 742 C C . ASP A 1 93 ? -19.491 3.351 17.387 1.00 97.50 93 ASP A C 1
ATOM 744 O O . ASP A 1 93 ? -19.249 2.150 17.446 1.00 97.50 93 ASP A O 1
ATOM 748 N N . THR A 1 94 ? -18.565 4.237 17.029 1.00 97.50 94 THR A N 1
ATOM 749 C CA . THR A 1 94 ? -17.168 3.895 16.714 1.00 97.50 94 THR A CA 1
ATOM 750 C C . THR A 1 94 ? -16.204 4.222 17.855 1.00 97.50 94 THR A C 1
ATOM 752 O O . THR A 1 94 ? -14.990 4.040 17.717 1.00 97.50 94 THR A O 1
ATOM 755 N N . SER A 1 95 ? -16.720 4.692 18.997 1.00 97.81 95 SER A N 1
ATOM 756 C CA . SER A 1 95 ? -15.900 5.189 20.109 1.00 97.81 95 SER A CA 1
ATOM 757 C C . SER A 1 95 ? -14.964 4.116 20.661 1.00 97.81 95 SER A C 1
ATOM 759 O O . SER A 1 95 ? -13.803 4.393 20.948 1.00 97.81 95 SER A O 1
ATOM 761 N N . PHE A 1 96 ? -15.437 2.872 20.729 1.00 97.00 96 PHE A N 1
ATOM 762 C CA . PHE A 1 96 ? -14.666 1.746 21.248 1.00 97.00 96 PHE A CA 1
ATOM 763 C C . PHE A 1 96 ? -13.456 1.390 20.394 1.00 97.00 96 PHE A C 1
ATOM 765 O O . PHE A 1 96 ? -12.409 1.050 20.939 1.00 97.00 96 PHE A O 1
ATOM 772 N N . ILE A 1 97 ? -13.573 1.535 19.072 1.00 97.69 97 ILE A N 1
ATOM 773 C CA . ILE A 1 97 ? -12.462 1.329 18.143 1.00 97.69 97 ILE A CA 1
ATOM 774 C C . ILE A 1 97 ? -11.387 2.380 18.417 1.00 97.69 97 ILE A C 1
ATOM 776 O O . ILE A 1 97 ? -10.223 2.040 18.609 1.00 97.69 97 ILE A O 1
ATOM 780 N N . LEU A 1 98 ? -11.772 3.660 18.481 1.00 97.56 98 LEU A N 1
ATOM 781 C CA . LEU A 1 98 ? -10.823 4.750 18.708 1.00 97.56 98 LEU A CA 1
ATOM 782 C C . LEU A 1 98 ? -10.145 4.654 20.080 1.00 97.56 98 LEU A C 1
ATOM 784 O O . LEU A 1 98 ? -8.938 4.874 20.172 1.00 97.56 98 LEU A O 1
ATOM 788 N N . THR A 1 99 ? -10.902 4.336 21.132 1.00 97.75 99 THR A N 1
ATOM 789 C CA . THR A 1 99 ? -10.351 4.142 22.480 1.00 97.75 99 THR A CA 1
ATOM 790 C C . THR A 1 99 ? -9.336 3.006 22.489 1.00 97.75 99 THR A C 1
ATOM 792 O O . THR A 1 99 ? -8.202 3.218 22.910 1.00 97.75 99 THR A O 1
ATOM 795 N N . TRP A 1 100 ? -9.685 1.846 21.924 1.00 98.00 100 TRP A N 1
ATOM 796 C CA . TRP A 1 100 ? -8.772 0.707 21.864 1.00 98.00 100 TRP A CA 1
ATOM 797 C C . TRP A 1 100 ? -7.486 1.036 21.089 1.00 98.00 100 TRP A C 1
ATOM 799 O O . TRP A 1 100 ? -6.390 0.734 21.560 1.00 98.00 100 TRP A O 1
ATOM 809 N N . LEU A 1 101 ? -7.596 1.716 19.940 1.00 98.00 101 LEU A N 1
ATOM 810 C CA . LEU A 1 101 ? -6.435 2.127 19.138 1.00 98.00 101 LEU A CA 1
ATOM 811 C C . LEU A 1 101 ? -5.533 3.123 19.878 1.00 98.00 101 LEU A C 1
ATOM 813 O O . LEU A 1 101 ? -4.311 3.034 19.779 1.00 98.00 101 LEU A O 1
ATOM 817 N N . ARG A 1 102 ? -6.111 4.054 20.647 1.00 97.94 102 ARG A N 1
ATOM 818 C CA . ARG A 1 102 ? -5.327 4.973 21.484 1.00 97.94 102 ARG A CA 1
ATOM 819 C C . ARG A 1 102 ? -4.515 4.229 22.531 1.00 97.94 102 ARG A C 1
ATOM 821 O O . ARG A 1 102 ? -3.346 4.537 22.697 1.00 97.94 102 ARG A O 1
ATOM 828 N N . GLU A 1 103 ? -5.122 3.254 23.192 1.00 96.94 103 GLU A N 1
ATOM 829 C CA . GLU A 1 103 ? -4.480 2.499 24.269 1.00 96.94 103 GLU A CA 1
ATOM 830 C C . GLU A 1 103 ? -3.390 1.541 23.770 1.00 96.94 103 GLU A C 1
ATOM 832 O O . GLU A 1 103 ? -2.399 1.340 24.464 1.00 96.94 103 GLU A O 1
ATOM 837 N N . HIS A 1 104 ? -3.557 0.957 22.578 1.00 96.69 104 HIS A N 1
ATOM 838 C CA . HIS A 1 104 ? -2.694 -0.135 22.107 1.00 96.69 104 HIS A CA 1
ATOM 839 C C . HIS A 1 104 ? -1.741 0.252 20.972 1.00 96.69 104 HIS A C 1
ATOM 841 O O . HIS A 1 104 ? -0.836 -0.521 20.662 1.00 96.69 104 HIS A O 1
ATOM 847 N N . MET A 1 105 ? -1.955 1.393 20.309 1.00 95.25 105 MET A N 1
ATOM 848 C CA . MET A 1 105 ? -1.194 1.760 19.108 1.00 95.25 105 MET A CA 1
ATOM 849 C C . MET A 1 105 ? -0.704 3.205 19.071 1.00 95.25 105 MET A C 1
ATOM 851 O O . MET A 1 105 ? 0.385 3.441 18.558 1.00 95.25 105 MET A O 1
ATOM 855 N N . TYR A 1 106 ? -1.515 4.175 19.506 1.00 94.81 106 TYR A N 1
ATOM 856 C CA . TYR A 1 106 ? -1.174 5.600 19.354 1.00 94.81 106 TYR A CA 1
ATOM 857 C C . TYR A 1 106 ? -0.466 6.207 20.569 1.00 94.81 106 TYR A C 1
ATOM 859 O O . TYR A 1 106 ? 0.040 7.323 20.453 1.00 94.81 106 TYR A O 1
ATOM 867 N N . ALA A 1 107 ? -0.504 5.520 21.714 1.00 77.50 107 ALA A N 1
ATOM 868 C CA . ALA A 1 107 ? 0.179 5.916 22.942 1.00 77.50 107 ALA A CA 1
ATOM 869 C C . ALA A 1 107 ? 1.687 5.643 22.883 1.00 77.50 107 ALA A C 1
ATOM 871 O O . ALA A 1 107 ? 2.087 4.619 22.285 1.00 77.50 107 ALA A O 1
#

Radius of gyration: 19.43 Å; chains: 1; bounding box: 47×22×47 Å

Secondary structure (DSSP, 8-state):
-HHHHHHHHHHHHHHHHTSS-GGGHHHHHHHHHHHHHS---SSTTTTTTS-SHHHH-SS-THHHHHHHHHHHHHHHHHHHH-TTHHHHHHTT--HHHHHHHIIIII-